Protein AF-A0A961A244-F1 (afdb_monomer_lite)

Secondary structure (DSSP, 8-state):
--HHHHHHHHTT---SS---THHHH---------PPPPHHHHHHHHHHHHT---GGG-----

Foldseek 3Di:
DVVPVLVVQQPPQDDPDDDDPCVRSDDDDPDDPPDDDDPVVVVVVVVVVLPDADDVSPSPDD
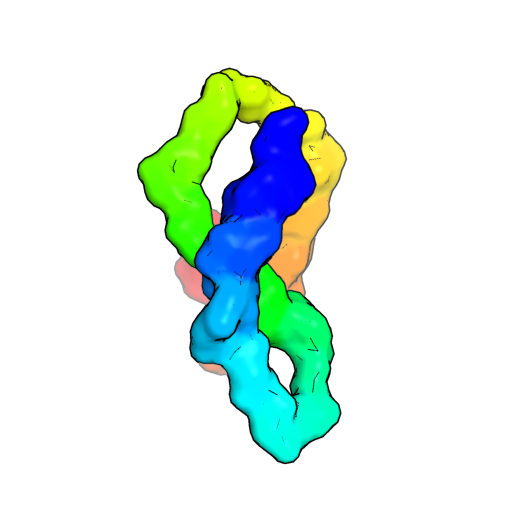
Sequence (62 aa):
MTFSIQKIANDHRDPQFDIAPIFYERWSPRSMSGELLDKEELMSLFEAARWAPSSYNNQPWR

Radius of gyration: 16.04 Å; chains: 1; bounding box: 42×18×37 Å

Structure (mmCIF, N/CA/C/O backbone):
data_AF-A0A961A244-F1
#
_entry.id   AF-A0A961A244-F1
#
loop_
_atom_site.group_PDB
_atom_site.id
_atom_site.type_symbol
_atom_site.label_atom_id
_atom_site.label_alt_id
_atom_site.label_comp_id
_atom_site.label_asym_id
_atom_site.label_entity_id
_atom_site.label_seq_id
_atom_site.pdbx_PDB_ins_code
_atom_site.Cartn_x
_atom_site.Cartn_y
_atom_site.Cartn_z
_atom_site.occupancy
_atom_site.B_iso_or_equiv
_atom_site.auth_seq_id
_atom_site.auth_comp_id
_atom_site.auth_asym_id
_atom_site.auth_atom_id
_atom_site.pdbx_PDB_model_num
ATOM 1 N N . MET A 1 1 ? -17.167 -5.801 9.048 1.00 44.00 1 MET A N 1
ATOM 2 C CA . MET A 1 1 ? -17.438 -4.551 8.293 1.00 44.00 1 MET A CA 1
ATOM 3 C C . MET A 1 1 ? -16.344 -4.190 7.278 1.00 44.00 1 MET A C 1
ATOM 5 O O . MET A 1 1 ? -16.513 -3.225 6.551 1.00 44.00 1 MET A O 1
ATOM 9 N N . THR A 1 2 ? -15.264 -4.964 7.145 1.00 44.19 2 THR A N 1
ATOM 10 C CA . THR A 1 2 ? -14.144 -4.693 6.218 1.00 44.19 2 THR A CA 1
ATOM 11 C C . THR A 1 2 ? -14.449 -5.039 4.754 1.00 44.19 2 THR A C 1
ATOM 13 O O . THR A 1 2 ? -14.075 -4.294 3.854 1.00 44.19 2 THR A O 1
ATOM 16 N N . PHE A 1 3 ? -15.224 -6.099 4.496 1.00 44.59 3 PHE A N 1
ATOM 17 C CA . PHE A 1 3 ? -15.571 -6.536 3.132 1.00 44.59 3 PHE A CA 1
ATOM 18 C C . PHE A 1 3 ? -16.439 -5.542 2.335 1.00 44.59 3 PHE A C 1
ATOM 20 O O . PHE A 1 3 ? -16.478 -5.604 1.109 1.00 44.59 3 PHE A O 1
ATOM 27 N N . SER A 1 4 ? -17.130 -4.610 3.005 1.00 54.53 4 SER A N 1
ATOM 28 C CA . SER A 1 4 ? -18.072 -3.690 2.349 1.00 54.53 4 SER A CA 1
ATOM 29 C C . SER A 1 4 ? -17.394 -2.498 1.668 1.00 54.53 4 SER A C 1
ATOM 31 O O . SER A 1 4 ? -17.923 -1.992 0.683 1.00 54.53 4 SER A O 1
ATOM 33 N N . ILE A 1 5 ? -16.246 -2.037 2.175 1.00 57.81 5 ILE A N 1
ATOM 34 C CA . ILE A 1 5 ? -15.563 -0.845 1.640 1.00 57.81 5 ILE A CA 1
ATOM 35 C C . ILE A 1 5 ? -14.724 -1.215 0.410 1.00 57.81 5 ILE A C 1
ATOM 37 O O . ILE A 1 5 ? -14.676 -0.466 -0.562 1.00 57.81 5 ILE A O 1
ATOM 41 N N . GLN A 1 6 ? -14.130 -2.412 0.421 1.00 57.22 6 GLN A N 1
ATOM 42 C CA . GLN A 1 6 ? -13.332 -2.930 -0.690 1.00 57.22 6 GLN A CA 1
ATOM 43 C C . GLN A 1 6 ? -14.152 -3.069 -1.980 1.00 57.22 6 GLN A C 1
ATOM 45 O O . GLN A 1 6 ? -13.655 -2.787 -3.067 1.00 57.22 6 GLN A O 1
ATOM 50 N N . LYS A 1 7 ? -15.429 -3.449 -1.848 1.00 54.81 7 LYS A N 1
ATOM 51 C CA . LYS A 1 7 ? -16.352 -3.612 -2.974 1.00 54.81 7 LYS A CA 1
ATOM 52 C C . LYS A 1 7 ? -16.634 -2.280 -3.684 1.00 54.81 7 LYS A C 1
ATOM 54 O O . LYS A 1 7 ? -16.497 -2.211 -4.893 1.00 54.81 7 LYS A O 1
ATOM 59 N N . ILE A 1 8 ? -16.900 -1.209 -2.931 1.00 59.47 8 ILE A N 1
ATOM 60 C CA . ILE A 1 8 ? -17.220 0.124 -3.482 1.00 59.47 8 ILE A CA 1
ATOM 61 C C . ILE A 1 8 ? -16.016 0.751 -4.212 1.00 59.47 8 ILE A C 1
ATOM 63 O O . ILE A 1 8 ? -16.180 1.471 -5.193 1.00 59.47 8 ILE A O 1
ATOM 67 N N . ALA A 1 9 ? -14.786 0.497 -3.752 1.00 61.75 9 ALA A N 1
ATOM 68 C CA . ALA A 1 9 ? -13.588 1.096 -4.346 1.00 61.75 9 ALA A CA 1
ATOM 69 C C . ALA A 1 9 ? -13.216 0.520 -5.729 1.00 61.75 9 ALA A C 1
ATOM 71 O O . ALA A 1 9 ? -12.517 1.196 -6.493 1.00 61.75 9 ALA A O 1
ATOM 72 N N . ASN A 1 10 ? -13.664 -0.701 -6.040 1.00 67.44 10 ASN A N 1
ATOM 73 C CA . ASN A 1 10 ? -13.260 -1.448 -7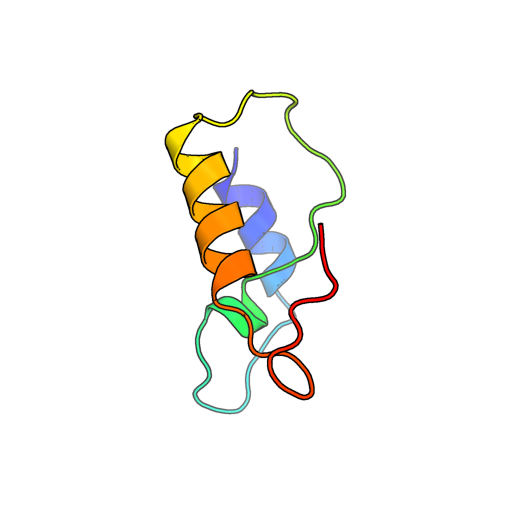.234 1.00 67.44 10 ASN A CA 1
ATOM 74 C C . ASN A 1 10 ? -14.247 -1.365 -8.404 1.00 67.44 10 ASN A C 1
ATOM 76 O O . ASN A 1 10 ? -13.882 -1.772 -9.503 1.00 67.44 10 ASN A O 1
ATOM 80 N N . ASP A 1 11 ? -15.437 -0.788 -8.222 1.00 68.62 11 ASP A N 1
ATOM 81 C CA . ASP A 1 11 ? -16.499 -0.771 -9.245 1.00 68.62 11 ASP A CA 1
ATOM 82 C C . ASP A 1 11 ? -16.111 -0.039 -10.555 1.00 68.62 11 ASP A C 1
ATOM 84 O O . ASP A 1 11 ? -16.792 -0.166 -11.571 1.00 68.62 11 ASP A O 1
ATOM 88 N N . HIS A 1 12 ? -14.994 0.699 -10.565 1.00 77.81 12 HIS A N 1
ATOM 89 C CA . HIS A 1 12 ? -14.479 1.426 -11.735 1.00 77.81 12 HIS A CA 1
ATOM 90 C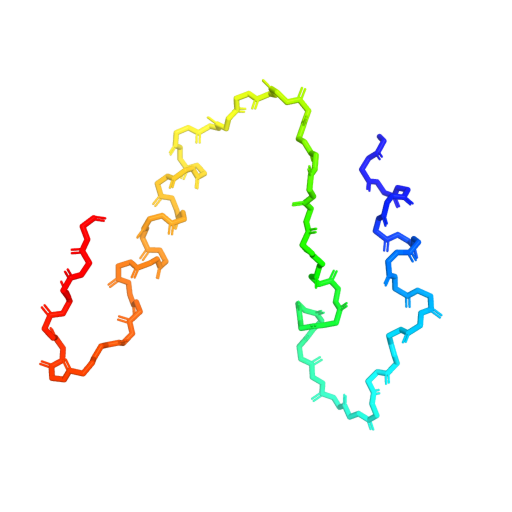 C . HIS A 1 12 ? -13.008 1.124 -12.072 1.00 77.81 12 HIS A C 1
ATOM 92 O O . HIS A 1 12 ? -12.374 1.889 -12.800 1.00 77.81 12 HIS A O 1
ATOM 98 N N . ARG A 1 13 ? -12.426 0.053 -11.518 1.00 86.44 13 ARG A N 1
ATOM 99 C CA . ARG A 1 13 ? -11.007 -0.289 -11.704 1.00 86.44 13 ARG A CA 1
ATOM 100 C C . ARG A 1 13 ? -10.876 -1.573 -12.515 1.00 86.44 13 ARG A C 1
ATOM 102 O O . ARG A 1 13 ? -10.848 -2.657 -11.948 1.00 86.44 13 ARG A O 1
ATOM 109 N N . ASP A 1 14 ? -10.796 -1.420 -13.833 1.00 88.44 14 ASP A N 1
ATOM 110 C CA . ASP A 1 14 ? -10.730 -2.530 -14.788 1.00 88.44 14 ASP A CA 1
ATOM 111 C C . ASP A 1 14 ? -9.355 -2.584 -15.487 1.00 88.44 14 ASP A C 1
ATOM 113 O O . ASP A 1 14 ? -9.100 -1.803 -16.417 1.00 88.44 14 ASP A O 1
ATOM 117 N N . PRO A 1 15 ? -8.417 -3.429 -15.015 1.00 90.81 15 PRO A N 1
ATOM 118 C CA . PRO A 1 15 ? -7.108 -3.550 -15.640 1.00 90.81 15 PRO A CA 1
ATOM 119 C C . PRO A 1 15 ? -7.229 -4.210 -17.020 1.00 90.81 15 PRO A C 1
ATOM 121 O O . PRO A 1 15 ? -7.731 -5.316 -17.160 1.00 90.81 15 PRO A O 1
ATOM 124 N N . GLN A 1 16 ? -6.688 -3.560 -18.051 1.00 94.94 16 GLN A N 1
ATOM 125 C CA . GLN A 1 16 ? -6.709 -4.082 -19.429 1.00 94.94 16 GLN A CA 1
ATOM 126 C C . GLN A 1 16 ? -5.661 -5.185 -19.687 1.00 94.94 16 GLN A C 1
ATOM 128 O O . GLN A 1 16 ? -5.595 -5.737 -20.783 1.00 94.94 16 GLN A O 1
ATOM 133 N N . PHE A 1 17 ? -4.815 -5.480 -18.696 1.00 95.94 17 PHE A N 1
ATOM 134 C CA . PHE A 1 17 ? -3.703 -6.425 -18.781 1.00 95.94 17 PHE A CA 1
ATOM 135 C C . PHE A 1 17 ? -3.533 -7.173 -17.461 1.00 95.94 17 PHE A C 1
ATOM 137 O O . PHE A 1 17 ? -3.977 -6.699 -16.415 1.00 95.94 17 PHE A O 1
ATOM 144 N N . ASP A 1 18 ? -2.836 -8.309 -17.515 1.00 94.81 18 ASP A N 1
ATOM 145 C CA . ASP A 1 18 ? -2.503 -9.095 -16.330 1.00 94.81 18 ASP A CA 1
ATOM 146 C C . ASP A 1 18 ? -1.495 -8.340 -15.450 1.00 94.81 18 ASP A C 1
ATOM 148 O O . ASP A 1 18 ? -0.309 -8.219 -15.770 1.00 94.81 18 ASP A O 1
ATOM 152 N N . ILE A 1 19 ? -2.003 -7.767 -14.361 1.00 94.75 19 ILE A N 1
ATOM 153 C CA . ILE A 1 19 ? -1.229 -7.059 -13.344 1.00 94.75 19 ILE A CA 1
ATOM 154 C C . ILE A 1 19 ? -1.589 -7.610 -11.968 1.00 94.75 19 ILE A C 1
ATOM 156 O O . ILE A 1 19 ? -2.715 -8.046 -11.730 1.00 94.75 19 ILE A O 1
ATOM 160 N N . ALA A 1 20 ? -0.647 -7.534 -11.028 1.00 94.69 20 ALA A N 1
ATOM 161 C CA . ALA A 1 20 ? -0.884 -8.019 -9.674 1.00 94.69 20 ALA A CA 1
ATOM 162 C C . ALA A 1 20 ? -2.102 -7.313 -9.024 1.00 94.69 20 ALA A C 1
ATOM 164 O O . ALA A 1 20 ? -2.161 -6.076 -9.052 1.00 94.69 20 ALA A O 1
ATOM 165 N N . PRO A 1 21 ? -3.021 -8.058 -8.371 1.00 91.69 21 PRO A N 1
ATOM 166 C CA . PRO A 1 21 ? -4.255 -7.506 -7.806 1.00 91.69 21 PRO A CA 1
ATOM 167 C C . PRO A 1 21 ? -4.071 -6.305 -6.884 1.00 91.69 21 PRO A C 1
ATOM 169 O O . PRO A 1 21 ? -4.842 -5.347 -6.935 1.00 91.69 21 PRO A O 1
ATOM 172 N N . ILE A 1 22 ? -2.977 -6.291 -6.119 1.00 90.94 22 ILE A N 1
ATOM 173 C CA . ILE A 1 22 ? -2.631 -5.200 -5.202 1.00 90.94 22 ILE A CA 1
ATOM 174 C C . ILE A 1 22 ? -2.632 -3.815 -5.868 1.00 90.94 22 ILE A C 1
ATOM 176 O O . ILE A 1 22 ? -2.926 -2.823 -5.202 1.00 90.94 22 ILE A O 1
ATOM 180 N N . PHE A 1 23 ? -2.350 -3.714 -7.170 1.00 89.69 23 PHE A N 1
ATOM 181 C CA . PHE A 1 23 ? -2.306 -2.426 -7.862 1.00 89.69 23 PHE A CA 1
ATOM 182 C C . PHE A 1 23 ? -3.685 -1.808 -8.094 1.00 89.69 23 PHE A C 1
ATOM 184 O O . PHE A 1 23 ? -3.811 -0.586 -8.000 1.00 89.69 23 PHE A O 1
ATOM 191 N N . TYR A 1 24 ? -4.713 -2.618 -8.363 1.00 88.69 24 TYR A N 1
ATOM 192 C CA . TYR A 1 24 ? -6.072 -2.113 -8.569 1.00 88.69 24 TYR A CA 1
ATOM 193 C C . TYR A 1 24 ? -6.958 -2.275 -7.328 1.00 88.69 24 TYR A C 1
ATOM 195 O O . TYR A 1 24 ? -7.831 -1.440 -7.112 1.00 88.69 24 TYR A O 1
ATOM 203 N N . GLU A 1 25 ? -6.690 -3.242 -6.448 1.00 88.31 25 GLU A N 1
ATOM 204 C CA . GLU A 1 25 ? -7.424 -3.424 -5.188 1.00 88.31 25 GLU A CA 1
ATOM 205 C C . GLU A 1 25 ? -7.024 -2.409 -4.110 1.00 88.31 25 GLU A C 1
ATOM 207 O O . GLU A 1 25 ? -7.860 -1.970 -3.315 1.00 88.31 25 GLU A O 1
ATOM 212 N N . ARG A 1 26 ? -5.757 -1.979 -4.062 1.00 90.44 26 ARG A N 1
ATOM 213 C CA . ARG A 1 26 ? -5.320 -1.026 -3.039 1.00 90.44 26 ARG A CA 1
ATOM 214 C C . ARG A 1 26 ? -5.907 0.357 -3.312 1.00 90.44 26 ARG A C 1
ATOM 216 O O . ARG A 1 26 ? -5.650 1.005 -4.328 1.00 90.44 26 ARG A O 1
ATOM 223 N N . TRP A 1 27 ? -6.656 0.876 -2.353 1.00 86.94 27 TRP A N 1
ATOM 224 C CA . TRP A 1 27 ? -7.103 2.266 -2.312 1.00 86.94 27 TRP A CA 1
ATOM 225 C C . TRP A 1 27 ? -6.478 2.970 -1.101 1.00 86.94 27 TRP A C 1
ATOM 227 O O . TRP A 1 27 ? -5.815 2.336 -0.284 1.00 86.94 27 TRP A O 1
ATOM 237 N N . SER A 1 28 ? -6.587 4.297 -1.025 1.00 90.44 28 SER A N 1
ATOM 238 C CA . SER A 1 28 ? -6.014 5.071 0.084 1.00 90.44 28 SER A CA 1
ATOM 239 C C . SER A 1 28 ? -7.091 5.331 1.146 1.00 90.44 28 SER A C 1
ATOM 241 O O . SER A 1 28 ? -7.892 6.252 0.944 1.00 90.44 28 SER A O 1
ATOM 243 N N . PRO A 1 29 ? -7.154 4.544 2.244 1.00 90.12 29 PRO A N 1
ATOM 244 C CA . PRO A 1 29 ? -8.076 4.805 3.342 1.00 90.12 29 PRO A CA 1
ATOM 245 C C . PRO A 1 29 ? -7.785 6.156 3.988 1.00 90.12 29 PRO A C 1
ATOM 247 O O . PRO A 1 29 ? -6.635 6.514 4.220 1.00 90.12 29 PRO A O 1
ATOM 250 N N . ARG A 1 30 ? -8.848 6.924 4.250 1.00 90.69 30 ARG A N 1
ATOM 251 C CA . ARG A 1 30 ? -8.780 8.256 4.882 1.00 90.69 30 ARG A CA 1
ATOM 252 C C . ARG A 1 30 ? -9.446 8.305 6.262 1.00 90.69 30 ARG A C 1
ATOM 254 O O . ARG A 1 30 ? -9.537 9.368 6.859 1.00 90.69 30 ARG A O 1
ATOM 261 N N . SER A 1 31 ? -9.918 7.162 6.753 1.00 93.50 31 SER A N 1
ATOM 262 C CA . SER A 1 31 ? -10.503 6.972 8.081 1.00 93.50 31 SER A CA 1
ATOM 263 C C . SER A 1 31 ? -10.057 5.606 8.612 1.00 93.50 31 SER A C 1
ATOM 265 O O . SER A 1 31 ? -9.917 4.669 7.825 1.00 93.50 31 SER A O 1
ATOM 267 N N . MET A 1 32 ? -9.788 5.516 9.916 1.00 91.12 32 MET A N 1
ATOM 268 C CA . MET A 1 32 ? -9.283 4.321 10.604 1.00 91.12 32 MET A CA 1
ATOM 269 C C . MET A 1 32 ? -10.194 3.981 11.789 1.00 91.12 32 MET A C 1
ATOM 271 O O . MET A 1 32 ? -10.811 4.879 12.359 1.00 91.12 32 MET A O 1
ATOM 275 N N . SER A 1 33 ? -10.268 2.700 12.167 1.00 93.62 33 SER A N 1
ATOM 276 C CA . SER A 1 33 ? -11.114 2.222 13.276 1.00 93.62 33 SER A CA 1
ATOM 277 C C . SER A 1 33 ? -10.642 2.694 14.657 1.00 93.62 33 SER A C 1
ATOM 279 O O . SER A 1 33 ? -11.447 2.754 15.580 1.00 93.62 33 SER A O 1
ATOM 281 N N . GLY A 1 34 ? -9.358 3.042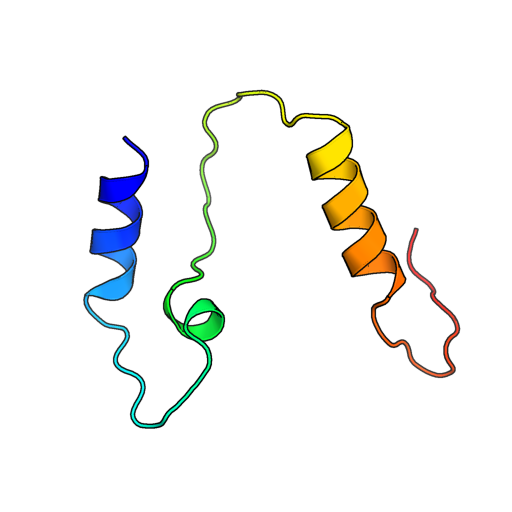 14.798 1.00 93.94 34 GLY A N 1
ATOM 282 C CA . GLY A 1 34 ? -8.728 3.362 16.084 1.00 93.94 34 GLY A CA 1
ATOM 283 C C . GLY A 1 34 ? -8.232 2.132 16.853 1.00 93.94 34 GLY A C 1
ATOM 284 O O . GLY A 1 34 ? -7.721 2.277 17.960 1.00 93.94 34 GLY A O 1
ATOM 285 N N . GLU A 1 35 ? -8.366 0.937 16.275 1.00 96.12 35 GLU A N 1
ATOM 286 C CA . GLU A 1 35 ? -7.785 -0.294 16.811 1.00 96.12 35 GLU A CA 1
ATOM 287 C C . GLU A 1 35 ? -6.252 -0.246 16.742 1.00 96.12 35 GLU A C 1
ATOM 289 O O . GLU A 1 35 ? -5.668 0.365 15.842 1.00 96.12 35 GLU A O 1
ATOM 294 N N . LEU A 1 36 ? -5.602 -0.883 17.717 1.00 95.50 36 LEU A N 1
ATOM 295 C CA . LEU A 1 36 ? -4.148 -1.017 17.735 1.00 95.50 36 LEU A CA 1
ATOM 296 C C . LEU A 1 36 ? -3.707 -2.086 16.730 1.00 95.50 36 LEU A C 1
ATOM 298 O O . LEU A 1 36 ? -4.398 -3.083 16.545 1.00 95.50 36 LEU A O 1
ATOM 302 N N . LEU A 1 37 ? -2.542 -1.873 16.119 1.00 94.62 37 LEU A N 1
ATOM 303 C CA . LEU A 1 37 ? -1.841 -2.903 15.351 1.00 94.62 37 LEU A CA 1
ATOM 304 C C . LEU A 1 37 ? -0.980 -3.745 16.287 1.00 94.62 37 LEU A C 1
ATOM 306 O O . LEU A 1 37 ? -0.364 -3.201 17.215 1.00 94.62 37 LEU A O 1
ATOM 310 N N . ASP A 1 38 ? -0.876 -5.038 15.995 1.00 97.19 38 ASP A N 1
ATOM 311 C CA . ASP A 1 38 ? 0.064 -5.897 16.700 1.00 97.19 38 ASP A CA 1
ATOM 312 C C . ASP A 1 38 ? 1.501 -5.465 16.385 1.00 97.19 38 ASP A C 1
ATOM 314 O O . ASP A 1 38 ? 1.826 -4.950 15.306 1.00 97.19 38 ASP A O 1
ATOM 318 N N . LYS A 1 39 ? 2.403 -5.662 17.350 1.00 97.56 39 LYS A N 1
ATOM 319 C CA . LYS A 1 39 ? 3.795 -5.223 17.213 1.00 97.56 39 LYS A CA 1
ATOM 320 C C . LYS A 1 39 ? 4.462 -5.897 16.017 1.00 97.56 39 LYS A C 1
ATOM 322 O O . LYS A 1 39 ? 5.207 -5.254 15.285 1.00 97.56 39 LYS A O 1
ATOM 327 N N . GLU A 1 40 ? 4.204 -7.180 15.821 1.00 98.00 40 GLU A N 1
ATOM 328 C CA . GLU A 1 40 ? 4.761 -7.995 14.747 1.00 98.00 40 GLU A CA 1
ATOM 329 C C . GLU A 1 40 ? 4.318 -7.478 13.371 1.00 98.00 40 GLU A C 1
ATOM 331 O O . GLU A 1 40 ? 5.145 -7.367 12.463 1.00 98.00 40 GLU A O 1
ATOM 336 N N . GLU A 1 41 ? 3.050 -7.081 13.235 1.00 96.88 41 GLU A N 1
ATOM 337 C CA . GLU A 1 41 ? 2.511 -6.479 12.010 1.00 96.88 41 GLU A CA 1
ATOM 338 C C . GLU A 1 41 ? 3.187 -5.137 11.716 1.00 96.88 41 GLU A C 1
ATOM 340 O O . GLU A 1 41 ? 3.667 -4.903 10.604 1.00 96.88 41 GLU A O 1
ATOM 345 N N . LEU A 1 42 ? 3.304 -4.277 12.731 1.00 97.00 42 LEU A N 1
ATOM 346 C CA . LEU A 1 42 ? 3.983 -2.989 12.605 1.00 97.00 42 LEU A CA 1
ATOM 347 C C . LEU A 1 42 ? 5.461 -3.158 12.212 1.00 97.00 42 LEU A C 1
ATOM 349 O O . LEU A 1 42 ? 5.959 -2.459 11.328 1.00 97.00 42 LEU A O 1
ATOM 353 N N . MET A 1 43 ? 6.163 -4.110 12.831 1.00 98.00 43 MET A N 1
ATOM 354 C CA . MET A 1 43 ? 7.562 -4.397 12.509 1.00 98.00 43 MET A CA 1
ATOM 355 C C . MET A 1 43 ? 7.729 -4.959 11.094 1.00 98.00 43 MET A C 1
ATOM 357 O O . MET A 1 43 ? 8.711 -4.630 10.429 1.00 98.00 43 MET A O 1
ATOM 361 N N . SER A 1 44 ? 6.773 -5.751 10.603 1.00 98.19 44 SER A N 1
ATOM 362 C CA . SER A 1 44 ? 6.783 -6.244 9.221 1.00 98.19 44 SER A CA 1
ATOM 363 C C . SER A 1 44 ? 6.709 -5.100 8.201 1.00 98.19 44 SER A C 1
ATOM 365 O O . SER A 1 44 ? 7.448 -5.112 7.213 1.00 98.19 44 SER A O 1
ATOM 367 N N . LEU A 1 45 ? 5.901 -4.065 8.468 1.00 97.12 45 LEU A N 1
ATOM 368 C CA . LEU A 1 45 ? 5.831 -2.867 7.621 1.00 97.12 45 LEU A CA 1
ATOM 369 C C . LEU A 1 45 ? 7.172 -2.122 7.569 1.00 97.12 45 LEU A C 1
ATOM 371 O O . LEU A 1 45 ? 7.612 -1.706 6.495 1.00 97.12 45 LEU A O 1
ATOM 375 N N . PHE A 1 46 ? 7.846 -1.976 8.712 1.00 97.31 46 PHE A N 1
ATOM 376 C CA . PHE A 1 46 ? 9.161 -1.333 8.763 1.00 97.31 46 PHE A CA 1
ATOM 377 C C . PHE A 1 46 ? 10.250 -2.154 8.074 1.00 97.31 46 PHE A C 1
ATOM 379 O O . PHE A 1 46 ? 11.105 -1.579 7.401 1.00 97.31 46 PHE A O 1
ATOM 386 N N . GLU A 1 47 ? 10.205 -3.482 8.172 1.00 98.00 47 GLU A N 1
ATOM 387 C CA . GLU A 1 47 ? 11.133 -4.349 7.444 1.00 98.00 47 GLU A CA 1
ATOM 388 C C . GLU A 1 47 ? 10.958 -4.192 5.926 1.00 98.00 47 GLU A C 1
ATOM 390 O O . GLU A 1 47 ? 11.945 -4.049 5.204 1.00 98.00 47 GLU A O 1
ATOM 395 N N . ALA A 1 48 ? 9.717 -4.117 5.433 1.00 97.62 48 ALA A N 1
ATOM 396 C CA . ALA A 1 48 ? 9.453 -3.838 4.021 1.00 97.62 48 ALA A CA 1
A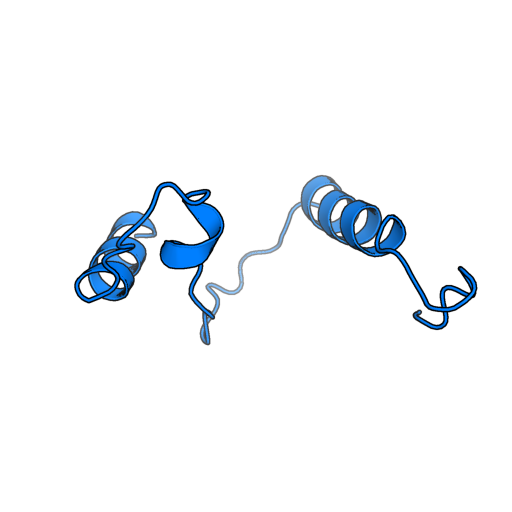TOM 397 C C . ALA A 1 48 ? 10.029 -2.478 3.581 1.00 97.62 48 ALA A C 1
ATOM 399 O O . ALA A 1 48 ? 10.662 -2.390 2.528 1.00 97.62 48 ALA A O 1
ATOM 400 N N . ALA A 1 49 ? 9.875 -1.432 4.401 1.00 97.12 49 ALA A N 1
ATOM 401 C CA . ALA A 1 49 ? 10.470 -0.121 4.135 1.00 97.12 49 ALA A CA 1
ATOM 402 C C . ALA A 1 49 ? 12.010 -0.167 4.121 1.00 97.12 49 ALA A C 1
ATOM 404 O O . ALA A 1 49 ? 12.636 0.462 3.269 1.00 97.12 49 ALA A O 1
ATOM 405 N N . ARG A 1 50 ? 12.628 -0.952 5.015 1.00 97.06 50 ARG A N 1
ATOM 406 C CA . ARG A 1 50 ? 14.087 -1.133 5.093 1.00 97.06 50 ARG A CA 1
ATOM 407 C C . ARG A 1 50 ? 14.674 -1.744 3.817 1.00 97.06 50 ARG A C 1
ATOM 409 O O . ARG A 1 50 ? 15.793 -1.402 3.443 1.00 97.06 50 ARG A O 1
ATOM 416 N N . TRP A 1 51 ? 13.933 -2.629 3.151 1.00 97.19 51 TRP A N 1
ATOM 417 C CA . TRP A 1 51 ? 14.347 -3.270 1.897 1.00 97.19 51 TRP A CA 1
ATOM 418 C C . TRP A 1 51 ? 14.147 -2.410 0.644 1.00 97.19 51 TRP A C 1
ATOM 420 O O . TRP A 1 51 ? 14.553 -2.826 -0.443 1.00 97.19 51 TRP A O 1
ATOM 430 N N . ALA A 1 52 ? 13.538 -1.228 0.757 1.00 97.75 52 ALA A N 1
ATOM 431 C CA . ALA A 1 52 ? 13.327 -0.369 -0.398 1.00 97.75 52 ALA A CA 1
ATOM 432 C C . ALA A 1 52 ? 14.675 0.059 -1.024 1.00 97.75 52 ALA A C 1
ATOM 434 O O . ALA A 1 52 ? 15.588 0.482 -0.308 1.00 97.75 52 ALA A O 1
ATOM 435 N N . PRO A 1 53 ? 14.831 -0.004 -2.360 1.00 97.56 53 PRO A N 1
ATOM 436 C CA . PRO A 1 53 ? 16.024 0.515 -3.016 1.00 97.56 53 PRO A CA 1
ATOM 437 C C . PRO A 1 53 ? 16.102 2.042 -2.866 1.00 97.56 53 PRO A C 1
ATOM 439 O O . PRO A 1 53 ? 15.096 2.746 -2.953 1.00 97.56 53 PRO A O 1
ATOM 442 N N . SER A 1 54 ? 17.314 2.571 -2.684 1.00 97.81 54 SER A N 1
ATOM 443 C CA . SER A 1 54 ? 17.585 4.016 -2.672 1.00 97.81 54 SER A CA 1
ATOM 444 C C . SER A 1 54 ? 18.680 4.400 -3.652 1.00 97.81 54 SER A C 1
ATOM 446 O O . SER A 1 54 ? 19.541 3.593 -4.000 1.00 97.81 54 SER A O 1
ATOM 448 N N . SER A 1 55 ? 18.678 5.673 -4.055 1.00 97.56 55 SER A N 1
ATOM 449 C CA . SER A 1 55 ? 19.795 6.260 -4.794 1.00 97.56 55 SER A CA 1
ATOM 450 C C . SER A 1 55 ? 21.102 6.051 -4.021 1.00 97.56 55 SER A C 1
ATOM 452 O O . SER A 1 55 ? 21.178 6.362 -2.829 1.00 97.56 55 SER A O 1
ATOM 454 N N . TYR A 1 56 ? 22.100 5.468 -4.692 1.00 97.75 56 TYR A N 1
ATOM 455 C CA . TYR A 1 56 ? 23.389 5.058 -4.114 1.00 97.75 56 TYR A CA 1
ATOM 456 C C . TYR A 1 56 ? 23.297 4.120 -2.896 1.00 97.75 56 TYR A C 1
ATOM 458 O O . TYR A 1 56 ? 24.268 3.974 -2.163 1.00 97.75 56 TYR A O 1
ATOM 466 N N . ASN A 1 57 ? 22.145 3.480 -2.667 1.00 96.62 57 ASN A N 1
ATOM 467 C CA . ASN A 1 57 ? 21.863 2.689 -1.468 1.00 96.62 57 ASN A CA 1
ATOM 468 C C . ASN A 1 57 ? 22.075 3.452 -0.136 1.00 96.62 57 ASN A C 1
ATOM 470 O O . ASN A 1 57 ? 22.334 2.847 0.906 1.00 96.62 57 ASN A O 1
ATOM 474 N N . ASN A 1 58 ? 21.971 4.787 -0.163 1.00 97.06 58 ASN A N 1
ATOM 475 C CA . ASN A 1 58 ? 22.281 5.650 0.981 1.00 97.06 58 ASN A CA 1
ATOM 476 C C . ASN A 1 58 ? 21.236 5.603 2.107 1.00 97.06 58 ASN A C 1
ATOM 478 O O . ASN A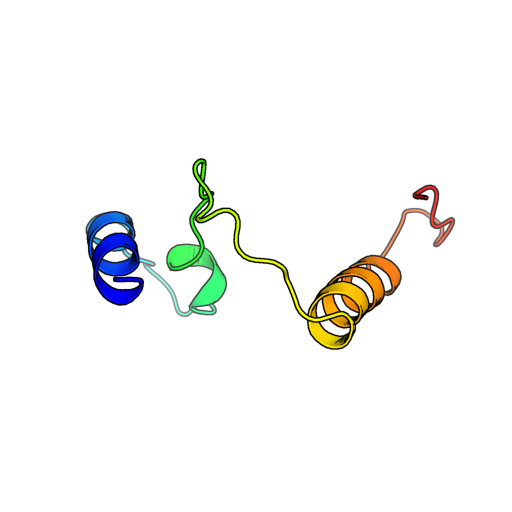 1 58 ? 21.510 6.122 3.185 1.00 97.06 58 ASN A O 1
ATOM 482 N N . GLN A 1 59 ? 20.047 5.037 1.859 1.00 97.00 59 GLN A N 1
ATOM 483 C CA . GLN A 1 59 ? 18.979 4.855 2.855 1.00 97.00 59 GLN A CA 1
ATOM 484 C C . GLN A 1 59 ? 18.728 6.120 3.714 1.00 97.00 59 GLN A C 1
ATOM 486 O O . GLN A 1 59 ? 18.863 6.090 4.937 1.00 97.00 59 GLN A O 1
ATOM 491 N N . PRO A 1 60 ? 18.401 7.277 3.100 1.00 96.69 60 PRO A N 1
ATOM 492 C CA . PRO A 1 60 ? 18.353 8.563 3.805 1.00 96.69 60 PRO A CA 1
ATOM 493 C C . PRO A 1 60 ? 17.163 8.710 4.770 1.00 96.69 60 PRO A C 1
ATOM 495 O O . PRO A 1 60 ? 17.098 9.693 5.506 1.00 96.69 60 PRO A O 1
ATOM 498 N N . TRP A 1 61 ? 16.224 7.763 4.761 1.00 92.56 61 TRP A N 1
ATOM 499 C CA . TRP A 1 61 ? 15.047 7.731 5.629 1.00 92.56 61 TRP A CA 1
ATOM 500 C C . TRP A 1 61 ? 15.398 7.446 7.099 1.00 92.56 61 TRP A C 1
ATOM 502 O O . TRP A 1 61 ? 16.529 7.080 7.437 1.00 92.56 61 TRP A O 1
ATOM 512 N N . ARG A 1 62 ? 14.431 7.678 7.989 1.00 84.62 62 ARG A N 1
ATOM 513 C CA . ARG A 1 62 ? 14.520 7.462 9.437 1.00 84.62 62 ARG A CA 1
ATOM 514 C C . ARG A 1 62 ? 13.264 6.781 9.940 1.00 84.62 62 ARG A C 1
ATOM 516 O O . ARG A 1 62 ? 12.194 7.091 9.372 1.00 84.62 62 ARG A O 1
#

pLDDT: mean 87.2, std 15.47, range [44.0, 98.19]